Protein AF-A0A3M2L4G9-F1 (afdb_monomer_lite)

Secondary structure (DSSP, 8-state):
--HHHHHHHHHHHHHHHTTS-HHHHHHHHHHHHHHHHHHS--TTTTTT--HHHHHHHHTT--EEEETTTTEEEEEETTEEEEE-TT-HHHHHHHHHHHHHTT--HHHHHHHHHHHHT--------------

Sequence (131 aa):
MLQKAVTEYRWQLSRRTEYLEPGRAQLLRDQAERRIEALQIDPVRHRDLDIRAYLAVRDGLPLRYDARQRVFVARRGRDDVTIRPNSAERRLGIVARLATAGVALDQIVTVATAVAAGPARRTVCTRPGHR

pLDDT: mean 79.31, std 13.82, range [36.5, 92.75]

Radius of gyration: 18.76 Å; chains: 1; bounding box: 37×53×48 Å

Structure (mmCIF, N/CA/C/O backbone):
data_AF-A0A3M2L4G9-F1
#
_entry.id   AF-A0A3M2L4G9-F1
#
loop_
_atom_site.group_PDB
_atom_site.id
_atom_site.type_symbol
_atom_site.label_atom_id
_atom_site.label_alt_id
_atom_site.label_comp_id
_atom_site.label_asym_id
_atom_site.label_entity_id
_atom_site.label_seq_id
_atom_site.pdbx_PDB_ins_code
_atom_site.Cartn_x
_atom_site.Cartn_y
_atom_site.Cartn_z
_atom_site.occupancy
_atom_site.B_iso_or_equiv
_atom_site.auth_seq_id
_atom_site.auth_comp_id
_atom_site.auth_asym_id
_atom_site.auth_atom_id
_atom_site.pdbx_PDB_model_num
ATOM 1 N N . MET A 1 1 ? -0.210 9.868 -4.810 1.00 62.53 1 MET A N 1
ATOM 2 C CA . MET A 1 1 ? 0.926 9.506 -3.927 1.00 62.53 1 MET A CA 1
ATOM 3 C C . MET A 1 1 ? 1.883 8.487 -4.545 1.00 62.53 1 MET A C 1
ATOM 5 O O . MET A 1 1 ? 3.070 8.756 -4.529 1.00 62.53 1 MET A O 1
ATOM 9 N N . LEU A 1 2 ? 1.426 7.387 -5.161 1.00 75.00 2 LEU A N 1
ATOM 10 C CA . LEU A 1 2 ? 2.339 6.410 -5.794 1.00 75.00 2 LEU A CA 1
ATOM 11 C C . LEU A 1 2 ? 3.023 6.894 -7.085 1.00 75.00 2 LEU A C 1
ATOM 13 O O . LEU A 1 2 ? 4.073 6.370 -7.434 1.00 75.00 2 LEU A O 1
ATOM 17 N N . GLN A 1 3 ? 2.466 7.899 -7.768 1.00 76.19 3 GLN A N 1
ATOM 18 C CA . GLN A 1 3 ? 2.938 8.336 -9.090 1.00 76.19 3 GLN A CA 1
ATOM 19 C C . GLN A 1 3 ? 4.439 8.647 -9.143 1.00 76.19 3 GLN A C 1
ATOM 21 O O . GLN A 1 3 ? 5.118 8.150 -10.028 1.00 76.19 3 GLN A O 1
ATOM 26 N N . LYS A 1 4 ? 4.996 9.371 -8.161 1.00 78.25 4 LYS A N 1
ATOM 27 C CA . LYS A 1 4 ? 6.438 9.675 -8.142 1.00 78.25 4 LYS A CA 1
ATOM 28 C C . LYS A 1 4 ? 7.296 8.406 -8.052 1.00 78.25 4 LYS A C 1
ATOM 30 O O . LYS A 1 4 ? 8.226 8.245 -8.833 1.00 78.25 4 LYS A O 1
ATOM 35 N N . ALA A 1 5 ? 6.958 7.494 -7.138 1.00 78.00 5 ALA A N 1
ATOM 36 C CA . ALA A 1 5 ? 7.678 6.232 -6.966 1.00 78.00 5 ALA A CA 1
ATOM 37 C C . ALA A 1 5 ? 7.532 5.307 -8.188 1.00 78.00 5 ALA A C 1
ATOM 39 O O . ALA A 1 5 ? 8.483 4.624 -8.561 1.00 78.00 5 ALA A O 1
ATOM 40 N N . VAL A 1 6 ? 6.361 5.308 -8.831 1.00 82.06 6 VAL A N 1
ATOM 41 C CA . VAL A 1 6 ? 6.103 4.560 -10.070 1.00 82.06 6 VAL A CA 1
ATOM 42 C C . VAL A 1 6 ? 6.916 5.127 -11.231 1.00 82.06 6 VAL A C 1
ATOM 44 O O . VAL A 1 6 ? 7.545 4.359 -11.952 1.00 82.06 6 VAL A O 1
ATOM 47 N N . THR A 1 7 ? 6.957 6.450 -11.398 1.00 84.19 7 THR A N 1
ATOM 48 C CA . THR A 1 7 ? 7.746 7.108 -12.448 1.00 84.19 7 THR A CA 1
ATOM 49 C C . THR A 1 7 ? 9.238 6.837 -12.281 1.00 84.19 7 THR A C 1
ATOM 51 O O . THR A 1 7 ? 9.888 6.418 -13.236 1.00 84.19 7 THR A O 1
ATOM 54 N N . GLU A 1 8 ? 9.768 6.999 -11.066 1.00 84.31 8 GLU A N 1
ATOM 55 C CA . GLU A 1 8 ? 11.166 6.690 -10.738 1.00 84.31 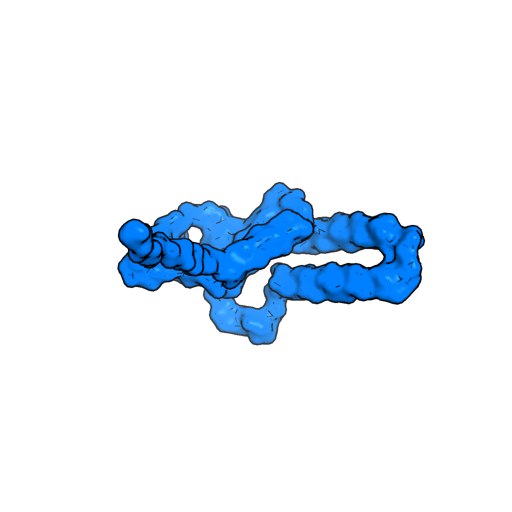8 GLU A CA 1
ATOM 56 C C . GLU A 1 8 ? 11.497 5.224 -11.057 1.00 84.31 8 GLU A C 1
ATOM 58 O O . GLU A 1 8 ? 12.496 4.923 -11.709 1.00 84.31 8 GLU A O 1
ATOM 63 N N . TYR A 1 9 ? 10.618 4.302 -10.658 1.00 81.06 9 TYR A N 1
ATOM 64 C CA . TYR A 1 9 ? 10.799 2.878 -10.911 1.00 81.06 9 TYR A CA 1
ATOM 65 C C . TYR A 1 9 ? 10.761 2.536 -12.402 1.00 81.06 9 TYR A C 1
ATOM 67 O O . TYR A 1 9 ? 11.612 1.786 -12.876 1.00 81.06 9 TYR A O 1
ATOM 75 N N . ARG A 1 10 ? 9.820 3.111 -13.161 1.00 86.06 10 ARG A N 1
ATOM 76 C CA . ARG A 1 10 ? 9.749 2.941 -14.619 1.00 86.06 10 ARG A CA 1
ATOM 77 C C . ARG A 1 10 ? 11.010 3.469 -15.296 1.00 86.06 10 ARG A C 1
ATOM 79 O O . ARG A 1 10 ? 11.545 2.796 -16.168 1.00 86.06 10 ARG A O 1
ATOM 86 N N . TRP A 1 11 ? 11.533 4.613 -14.858 1.00 86.44 11 TRP A N 1
ATOM 87 C CA . TRP A 1 11 ? 12.786 5.157 -15.383 1.00 86.44 11 TRP A CA 1
ATOM 88 C C . TRP A 1 11 ? 13.988 4.245 -15.092 1.00 86.44 11 TRP A C 1
ATOM 90 O O . TRP A 1 11 ? 14.777 3.938 -15.989 1.00 86.44 11 TRP A O 1
ATOM 100 N N . GLN A 1 12 ? 14.104 3.741 -13.861 1.00 85.56 12 GLN A N 1
ATOM 101 C CA . GLN A 1 12 ? 15.142 2.775 -13.492 1.00 85.56 12 GLN A CA 1
ATOM 102 C C . GLN A 1 12 ? 15.019 1.468 -14.282 1.00 85.56 12 GLN A C 1
ATOM 104 O O . GLN A 1 12 ? 16.030 0.932 -14.736 1.00 85.56 12 GLN A O 1
ATOM 109 N N . LEU A 1 13 ? 13.795 0.974 -14.483 1.00 86.12 13 LEU A N 1
ATOM 110 C CA . LEU A 1 13 ? 13.521 -0.222 -15.268 1.00 86.12 13 LEU A CA 1
ATOM 111 C C . LEU A 1 13 ? 13.918 -0.033 -16.733 1.00 86.12 13 LEU A C 1
ATOM 113 O O . LEU A 1 13 ? 14.583 -0.905 -17.284 1.00 86.12 13 LEU A O 1
ATOM 117 N N . SER A 1 14 ? 13.591 1.112 -17.338 1.00 86.69 14 SER A N 1
ATOM 118 C CA . SER A 1 14 ? 14.000 1.437 -18.706 1.00 86.69 14 SER A CA 1
ATOM 119 C C . SER A 1 14 ? 15.516 1.343 -18.868 1.00 86.69 14 SER A C 1
ATOM 121 O O . SER A 1 14 ? 15.965 0.570 -19.712 1.00 86.69 14 SER A O 1
ATOM 123 N N . ARG A 1 15 ? 16.295 1.987 -17.984 1.00 88.06 15 ARG A N 1
ATOM 124 C CA . ARG A 1 15 ? 17.771 1.890 -17.987 1.00 88.06 15 ARG A CA 1
ATOM 125 C C . ARG A 1 15 ? 18.272 0.456 -17.814 1.00 88.06 15 ARG A C 1
ATOM 127 O O . ARG A 1 15 ? 19.221 0.037 -18.461 1.00 88.06 15 ARG A O 1
ATOM 134 N N . ARG A 1 16 ? 17.619 -0.330 -16.956 1.00 83.00 16 ARG A N 1
ATOM 135 C CA . ARG A 1 16 ? 18.003 -1.726 -16.691 1.00 83.00 16 ARG A CA 1
ATOM 136 C C . ARG A 1 16 ? 17.695 -2.665 -17.861 1.00 83.00 16 ARG A C 1
ATOM 138 O O . ARG A 1 16 ? 18.322 -3.712 -17.976 1.00 83.00 16 ARG A O 1
ATOM 145 N N . THR A 1 17 ? 16.719 -2.306 -18.694 1.00 88.38 17 THR A N 1
ATOM 146 C CA . THR A 1 17 ? 16.296 -3.086 -19.868 1.00 88.38 17 THR A CA 1
ATOM 147 C C . THR A 1 17 ? 16.931 -2.636 -21.180 1.00 88.38 17 THR A C 1
ATOM 149 O O . THR A 1 17 ? 16.746 -3.319 -22.178 1.00 88.38 17 THR A O 1
ATOM 152 N N . GLU A 1 18 ? 17.664 -1.521 -21.184 1.00 86.69 18 GLU A N 1
ATOM 153 C CA . GLU A 1 18 ? 18.238 -0.895 -22.385 1.00 86.69 18 GLU A CA 1
ATOM 154 C C . GLU A 1 18 ? 19.148 -1.841 -23.181 1.00 86.69 18 GLU A C 1
ATOM 156 O O . GLU A 1 18 ? 19.109 -1.844 -24.405 1.00 86.69 18 GLU A O 1
ATOM 161 N N . TYR A 1 19 ? 19.896 -2.697 -22.482 1.00 88.88 19 TYR A N 1
ATOM 162 C CA . TYR A 1 19 ? 20.869 -3.622 -23.075 1.00 88.88 19 TYR A CA 1
ATOM 163 C C . TYR A 1 19 ? 20.425 -5.091 -23.018 1.00 88.88 19 TYR A C 1
ATOM 165 O O . TYR A 1 19 ? 21.249 -5.996 -23.133 1.00 88.88 19 TYR A O 1
ATOM 173 N N . LEU A 1 20 ? 19.141 -5.353 -22.757 1.00 87.94 20 LEU A N 1
ATOM 174 C CA . LEU A 1 20 ? 18.607 -6.713 -22.711 1.00 87.94 20 LEU A CA 1
ATOM 175 C C . LEU A 1 20 ? 17.994 -7.110 -24.049 1.00 87.94 20 LEU A C 1
ATOM 177 O O . LEU A 1 20 ? 17.375 -6.293 -24.726 1.00 87.94 20 LEU A O 1
ATOM 181 N N . GLU A 1 21 ? 18.054 -8.409 -24.342 1.00 90.06 21 GLU A N 1
ATOM 182 C CA . GLU A 1 21 ? 17.301 -9.001 -25.446 1.00 90.06 21 GLU A CA 1
ATOM 183 C C . GLU A 1 21 ? 15.815 -8.596 -25.379 1.00 90.06 21 GLU A C 1
ATOM 185 O O . GLU A 1 21 ? 15.216 -8.682 -24.295 1.00 90.06 21 GLU A O 1
ATOM 190 N N . PRO A 1 22 ? 15.182 -8.215 -26.506 1.00 85.38 22 PRO A N 1
ATOM 191 C CA . PRO A 1 22 ? 13.833 -7.646 -26.522 1.00 85.38 22 PRO A CA 1
ATOM 192 C C . PRO A 1 22 ? 12.788 -8.491 -25.784 1.00 85.38 22 PRO A C 1
ATOM 194 O O . PRO A 1 22 ? 11.987 -7.960 -25.014 1.00 85.38 22 PRO A O 1
ATOM 197 N N . GLY A 1 23 ? 12.834 -9.819 -25.940 1.00 87.06 23 GLY A N 1
ATOM 198 C CA . GLY A 1 23 ? 11.917 -10.729 -25.244 1.00 87.06 23 GLY A CA 1
ATOM 199 C C . GLY A 1 23 ? 12.097 -10.717 -23.722 1.00 87.06 23 GLY A C 1
ATOM 200 O O . GLY A 1 23 ? 11.124 -10.726 -22.969 1.00 87.06 23 GLY A O 1
ATOM 201 N N . ARG A 1 24 ? 13.341 -10.619 -23.243 1.00 84.88 24 ARG A N 1
ATOM 202 C CA . ARG A 1 24 ? 13.648 -10.554 -21.807 1.00 84.88 24 ARG A CA 1
ATOM 203 C C . ARG A 1 24 ? 13.309 -9.184 -21.221 1.00 84.88 24 ARG A C 1
ATOM 205 O O . ARG A 1 24 ? 12.798 -9.112 -20.103 1.00 84.88 24 ARG A O 1
ATOM 212 N N . ALA A 1 25 ? 13.556 -8.116 -21.978 1.00 82.88 25 ALA A N 1
ATOM 213 C CA . ALA A 1 25 ? 13.146 -6.763 -21.623 1.00 82.88 25 ALA A CA 1
ATOM 214 C C . ALA A 1 25 ? 11.620 -6.666 -21.463 1.00 82.88 25 ALA A C 1
ATOM 216 O O . ALA A 1 25 ? 11.146 -6.121 -20.464 1.00 82.88 25 ALA A O 1
ATOM 217 N N . GLN A 1 26 ? 10.857 -7.245 -22.396 1.00 84.69 26 GLN A N 1
ATOM 218 C CA . GLN A 1 26 ? 9.395 -7.223 -22.357 1.00 84.69 26 GLN A CA 1
ATOM 219 C C . GLN A 1 26 ? 8.838 -7.975 -21.143 1.00 84.69 26 GLN A C 1
ATOM 221 O O . GLN A 1 26 ? 8.031 -7.423 -20.400 1.00 84.69 26 GLN A O 1
ATOM 226 N N . LEU A 1 27 ? 9.341 -9.182 -20.861 1.00 84.62 27 LEU A N 1
ATOM 227 C CA . LEU A 1 27 ? 8.904 -9.963 -19.697 1.00 84.62 27 LEU A CA 1
ATOM 228 C C . LEU A 1 27 ? 9.113 -9.220 -18.369 1.00 84.62 27 LEU A C 1
ATOM 230 O O . LEU A 1 27 ? 8.251 -9.262 -17.486 1.00 84.62 27 LEU A O 1
ATOM 234 N N . LEU A 1 28 ? 10.248 -8.529 -18.222 1.00 82.19 28 LEU A N 1
ATOM 235 C CA . LEU A 1 28 ? 10.535 -7.731 -17.029 1.00 82.19 28 LEU A CA 1
ATOM 236 C C . LEU A 1 28 ? 9.604 -6.520 -16.909 1.00 82.19 28 LEU A C 1
ATOM 238 O O . LEU A 1 28 ? 9.157 -6.216 -15.803 1.00 82.19 28 LEU A O 1
ATOM 242 N N . ARG A 1 29 ? 9.279 -5.858 -18.026 1.00 83.12 29 ARG A N 1
ATOM 243 C CA . ARG A 1 29 ? 8.308 -4.753 -18.060 1.00 83.12 29 ARG A CA 1
ATOM 244 C C . ARG A 1 29 ? 6.910 -5.216 -17.676 1.00 83.12 29 ARG A C 1
ATOM 246 O O . ARG A 1 29 ? 6.303 -4.609 -16.800 1.00 83.12 29 ARG A O 1
ATOM 253 N N . ASP A 1 30 ? 6.449 -6.337 -18.218 1.00 85.44 30 ASP A N 1
ATOM 254 C CA . ASP A 1 30 ? 5.131 -6.884 -17.888 1.00 85.44 30 ASP A CA 1
ATOM 255 C C . ASP A 1 30 ? 5.048 -7.300 -16.411 1.00 85.44 30 ASP A C 1
ATOM 257 O O . ASP A 1 30 ? 4.036 -7.096 -15.738 1.00 85.44 30 ASP A O 1
ATOM 261 N N . GLN A 1 31 ? 6.123 -7.880 -15.864 1.00 82.38 31 GLN A N 1
ATOM 262 C CA . GLN A 1 31 ? 6.175 -8.233 -14.446 1.00 82.38 31 GLN A CA 1
ATOM 263 C C . GLN A 1 31 ? 6.168 -6.993 -13.544 1.00 82.38 31 GLN A C 1
ATOM 265 O O . GLN A 1 31 ? 5.513 -7.001 -12.499 1.00 82.38 31 GLN A O 1
ATOM 270 N N . ALA A 1 32 ? 6.889 -5.945 -13.935 1.00 80.88 32 ALA A N 1
ATOM 271 C CA . ALA A 1 32 ? 6.898 -4.663 -13.247 1.00 80.88 32 ALA A CA 1
ATOM 272 C C . ALA A 1 32 ? 5.516 -4.001 -13.251 1.00 80.88 32 ALA A C 1
ATOM 274 O O . ALA A 1 32 ? 5.060 -3.559 -12.197 1.00 80.88 32 ALA A O 1
ATOM 275 N N . GLU A 1 33 ? 4.825 -3.986 -14.390 1.00 83.62 33 GLU A N 1
ATOM 276 C CA . GLU A 1 33 ? 3.509 -3.356 -14.500 1.00 83.62 33 GLU A CA 1
ATOM 277 C C . GLU A 1 33 ? 2.466 -4.092 -13.650 1.00 83.62 33 GLU A C 1
ATOM 279 O O . GLU A 1 33 ? 1.784 -3.463 -12.845 1.00 83.62 33 GLU A O 1
ATOM 284 N N . ARG A 1 34 ? 2.460 -5.434 -13.663 1.00 81.56 34 ARG A N 1
ATOM 285 C CA . ARG A 1 34 ? 1.609 -6.230 -12.756 1.00 81.56 34 ARG A CA 1
ATOM 286 C C . ARG A 1 34 ? 1.862 -5.926 -11.276 1.00 81.56 34 ARG A C 1
ATOM 288 O O . ARG A 1 34 ? 0.933 -5.931 -10.46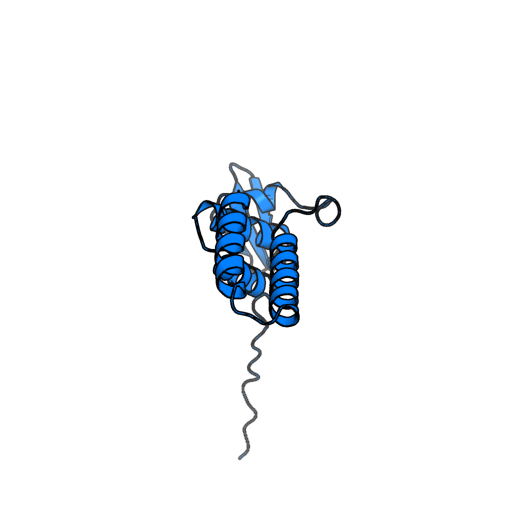8 1.00 81.56 34 ARG A O 1
ATOM 295 N N . ARG A 1 35 ? 3.119 -5.672 -10.889 1.00 77.38 35 ARG A N 1
ATOM 296 C CA . ARG A 1 35 ? 3.458 -5.267 -9.513 1.00 77.38 35 ARG A CA 1
ATOM 297 C C . ARG A 1 35 ? 2.941 -3.866 -9.205 1.00 77.38 35 ARG A C 1
ATOM 299 O O . ARG A 1 35 ? 2.421 -3.660 -8.114 1.00 77.38 35 ARG A O 1
ATOM 306 N N . ILE A 1 36 ? 3.069 -2.926 -10.141 1.00 80.44 36 ILE A N 1
ATOM 307 C CA . ILE A 1 36 ? 2.535 -1.566 -10.002 1.00 80.44 36 ILE A CA 1
ATOM 308 C C . ILE A 1 36 ? 1.014 -1.611 -9.829 1.00 80.44 36 ILE A C 1
ATOM 310 O O . ILE A 1 36 ? 0.503 -1.012 -8.885 1.00 80.44 36 ILE A O 1
ATOM 314 N N . GLU A 1 37 ? 0.301 -2.356 -10.673 1.00 80.38 37 GLU A N 1
ATOM 315 C CA . GLU A 1 37 ? -1.155 -2.529 -10.591 1.00 80.38 37 GLU A CA 1
ATOM 316 C C . GLU A 1 37 ? -1.593 -3.077 -9.228 1.00 80.38 37 GLU A C 1
ATOM 318 O O . GLU A 1 37 ? -2.529 -2.561 -8.622 1.00 80.38 37 GLU A O 1
ATOM 323 N N . ALA A 1 38 ? -0.876 -4.069 -8.690 1.00 74.19 38 ALA A N 1
ATOM 324 C CA . ALA A 1 38 ? -1.185 -4.660 -7.386 1.00 74.19 38 ALA A CA 1
ATOM 325 C C . ALA A 1 38 ? -1.041 -3.682 -6.202 1.00 74.19 38 ALA A C 1
ATOM 327 O O . ALA A 1 38 ? -1.589 -3.929 -5.123 1.00 74.19 38 ALA A O 1
ATOM 328 N N . LEU A 1 39 ? -0.294 -2.590 -6.385 1.00 73.06 39 LEU A N 1
ATOM 329 C CA . LEU A 1 39 ? -0.101 -1.537 -5.388 1.00 73.06 39 LEU A CA 1
ATOM 330 C C . LEU A 1 39 ? -1.132 -0.410 -5.508 1.00 73.06 39 LEU A C 1
ATOM 332 O O . LEU A 1 39 ? -1.245 0.406 -4.590 1.00 73.06 39 LEU A O 1
ATOM 336 N N . GLN A 1 40 ? -1.868 -0.340 -6.618 1.00 78.25 40 GLN A N 1
ATOM 337 C CA . GLN A 1 40 ? -2.890 0.674 -6.837 1.00 78.25 40 GLN A CA 1
ATOM 338 C C . GLN A 1 40 ? -4.236 0.250 -6.239 1.00 78.25 40 GLN A C 1
ATOM 340 O O . GLN A 1 40 ? -4.576 -0.931 -6.144 1.00 78.25 40 GLN A O 1
ATOM 345 N N . ILE A 1 41 ? -5.018 1.247 -5.820 1.00 73.06 41 ILE A N 1
ATOM 346 C CA . ILE A 1 41 ? -6.403 1.023 -5.411 1.00 73.06 41 ILE A CA 1
ATOM 347 C C . ILE A 1 41 ? -7.236 0.869 -6.684 1.00 73.06 41 ILE A C 1
ATOM 349 O O . ILE A 1 41 ? -7.540 1.846 -7.358 1.00 73.06 41 ILE A O 1
ATOM 353 N N . ASP A 1 42 ? -7.591 -0.369 -7.001 1.00 74.31 42 ASP A N 1
ATOM 354 C CA . ASP A 1 42 ? -8.586 -0.712 -8.018 1.00 74.31 42 ASP A CA 1
ATOM 355 C C . ASP A 1 42 ? -10.014 -0.512 -7.455 1.00 74.31 42 ASP A C 1
ATOM 357 O O . ASP A 1 42 ? -10.340 -1.124 -6.435 1.00 74.31 42 ASP A O 1
ATOM 361 N N . PRO A 1 43 ? -10.867 0.324 -8.073 1.00 64.81 43 PRO A N 1
ATOM 362 C CA . PRO A 1 43 ? -12.194 0.658 -7.548 1.00 64.81 43 PRO A CA 1
ATOM 363 C C . PRO A 1 43 ? -13.194 -0.508 -7.586 1.00 64.81 43 PRO A C 1
ATOM 365 O O . PRO A 1 43 ? -14.144 -0.519 -6.809 1.00 64.81 43 PRO A O 1
ATOM 368 N N . VAL A 1 44 ? -12.986 -1.501 -8.453 1.00 73.56 44 VAL A N 1
ATOM 369 C CA . VAL A 1 44 ? -13.835 -2.695 -8.553 1.00 73.56 44 VAL A CA 1
ATOM 370 C C . VAL A 1 44 ? -13.406 -3.725 -7.509 1.00 73.56 44 VAL A C 1
ATOM 372 O O . VAL A 1 44 ? -14.235 -4.234 -6.756 1.00 73.56 44 VAL A O 1
ATOM 375 N N . ARG A 1 45 ? -12.100 -4.000 -7.409 1.00 71.75 45 ARG A N 1
ATOM 376 C CA . ARG A 1 45 ? -11.537 -4.963 -6.443 1.00 71.75 45 ARG A CA 1
ATOM 377 C C . ARG A 1 45 ? -11.597 -4.471 -5.001 1.00 71.75 45 ARG A C 1
ATOM 379 O O . ARG A 1 45 ? -11.586 -5.287 -4.085 1.00 71.75 45 ARG A O 1
ATOM 386 N N . HIS A 1 46 ? -11.641 -3.158 -4.796 1.00 80.31 46 HIS A N 1
ATOM 387 C CA . HIS A 1 46 ? -11.636 -2.533 -3.475 1.00 80.31 46 HIS A CA 1
ATOM 388 C C . HIS A 1 46 ? -12.933 -1.764 -3.192 1.00 80.31 46 HIS A C 1
ATOM 390 O O . HIS A 1 46 ? -12.919 -0.811 -2.417 1.00 80.31 46 HIS A O 1
ATOM 396 N N . ARG A 1 47 ? -14.062 -2.172 -3.791 1.00 77.25 47 ARG A N 1
ATOM 397 C CA . ARG A 1 47 ? -15.362 -1.521 -3.552 1.00 77.25 47 ARG A CA 1
ATOM 398 C C . ARG A 1 47 ? -15.777 -1.547 -2.073 1.00 77.25 47 ARG A C 1
ATOM 400 O O . ARG A 1 47 ? -16.391 -0.607 -1.591 1.00 77.25 47 ARG A O 1
ATOM 407 N N . ASP A 1 48 ? -15.420 -2.625 -1.372 1.00 83.38 48 ASP A N 1
ATOM 408 C CA . ASP A 1 48 ? -15.767 -2.879 0.032 1.00 83.38 48 ASP A CA 1
ATOM 409 C C . ASP A 1 48 ? -14.621 -2.481 0.988 1.00 83.38 48 ASP A C 1
ATOM 411 O O . ASP A 1 48 ? -14.574 -2.923 2.135 1.00 83.38 48 ASP A O 1
ATOM 415 N N . LEU A 1 49 ? -13.661 -1.678 0.509 1.00 84.19 49 LEU A N 1
ATOM 416 C CA . LEU A 1 49 ? -12.509 -1.237 1.292 1.00 84.19 49 LEU A CA 1
ATOM 417 C C . LEU A 1 49 ? -12.962 -0.342 2.446 1.00 84.19 49 LEU A C 1
ATOM 419 O O . LEU A 1 49 ? -13.531 0.730 2.228 1.00 84.19 49 LEU A O 1
ATOM 423 N N . ASP A 1 50 ? -12.629 -0.727 3.677 1.00 89.31 50 ASP A N 1
ATOM 424 C CA . ASP A 1 50 ? -12.853 0.150 4.824 1.00 89.31 50 ASP A CA 1
ATOM 425 C C . ASP A 1 50 ? -11.866 1.330 4.773 1.00 89.31 50 ASP A C 1
ATOM 427 O O . ASP A 1 50 ? -10.683 1.238 5.123 1.00 89.31 50 ASP A O 1
ATOM 431 N N . ILE A 1 51 ? -12.379 2.482 4.336 1.00 88.50 51 ILE A N 1
ATOM 432 C CA . ILE A 1 51 ? -11.605 3.715 4.188 1.00 88.50 51 ILE A CA 1
ATOM 433 C C . ILE A 1 51 ? -11.043 4.189 5.532 1.00 88.50 51 ILE A C 1
ATOM 435 O O . ILE A 1 51 ? -9.931 4.720 5.576 1.00 88.50 51 ILE A O 1
ATOM 439 N N . ARG A 1 52 ? -11.750 3.983 6.651 1.00 90.06 52 ARG A N 1
ATOM 440 C CA . ARG A 1 52 ? -11.259 4.397 7.973 1.00 90.06 52 ARG A CA 1
ATOM 441 C C . ARG A 1 52 ? -10.054 3.561 8.375 1.00 90.06 52 ARG A C 1
ATOM 443 O O . ARG A 1 52 ? -9.065 4.135 8.835 1.00 90.06 52 ARG A O 1
ATOM 450 N N . ALA A 1 53 ? -10.117 2.249 8.161 1.00 90.25 53 ALA A N 1
ATOM 451 C CA . ALA A 1 53 ? -9.009 1.328 8.396 1.00 90.25 53 ALA A CA 1
ATOM 452 C C . ALA A 1 53 ? -7.813 1.630 7.479 1.00 90.25 53 ALA A C 1
ATOM 454 O O . ALA A 1 53 ? -6.682 1.726 7.962 1.00 90.25 53 ALA A O 1
ATOM 455 N N . TYR A 1 54 ? -8.052 1.870 6.186 1.00 89.75 54 TYR A N 1
ATOM 456 C CA . TYR A 1 54 ? -7.008 2.260 5.233 1.00 89.75 54 TYR A CA 1
ATOM 457 C C . TYR A 1 54 ? -6.290 3.540 5.680 1.00 89.75 54 TYR A C 1
ATOM 459 O O . TYR A 1 54 ? -5.061 3.568 5.775 1.00 89.75 54 TYR A O 1
ATOM 467 N N . LEU A 1 55 ? -7.055 4.587 5.999 1.00 88.50 55 LEU A N 1
ATOM 468 C CA . LEU A 1 55 ? -6.508 5.870 6.430 1.00 88.50 55 LEU A CA 1
ATOM 469 C C . LEU A 1 55 ? -5.771 5.751 7.766 1.00 88.50 55 LEU A C 1
ATOM 471 O O . LEU A 1 55 ? -4.699 6.325 7.907 1.00 88.50 55 LEU A O 1
ATOM 475 N N . ALA A 1 56 ? -6.294 4.976 8.721 1.00 91.12 56 ALA A N 1
ATOM 476 C CA . ALA A 1 56 ? -5.629 4.762 10.004 1.00 91.12 56 ALA A CA 1
ATOM 477 C C . ALA A 1 56 ? -4.213 4.189 9.820 1.00 91.12 56 ALA A C 1
ATOM 479 O O . ALA A 1 56 ? -3.260 4.638 10.455 1.00 91.12 56 ALA A O 1
ATOM 480 N N . VAL A 1 57 ? -4.051 3.237 8.900 1.00 90.56 57 VAL A N 1
ATOM 481 C CA . VAL A 1 57 ? -2.742 2.650 8.593 1.00 90.56 57 VAL A CA 1
ATOM 482 C C . VAL A 1 57 ? -1.866 3.609 7.781 1.00 90.56 57 VAL A C 1
ATOM 484 O O . VAL A 1 57 ? -0.680 3.758 8.086 1.00 90.56 57 VAL A O 1
ATOM 487 N N . ARG A 1 58 ? -2.439 4.278 6.773 1.00 88.44 58 ARG A N 1
ATOM 488 C CA . ARG A 1 58 ? -1.734 5.236 5.908 1.00 88.44 58 ARG A CA 1
ATOM 489 C C . ARG A 1 58 ? -1.154 6.405 6.695 1.00 88.44 58 ARG A C 1
ATOM 491 O O . ARG A 1 58 ? 0.015 6.739 6.525 1.00 88.44 58 ARG A O 1
ATOM 498 N N . ASP A 1 59 ? -1.973 6.997 7.554 1.00 88.69 59 ASP A N 1
ATOM 499 C CA . ASP A 1 59 ? -1.615 8.152 8.375 1.00 88.69 59 ASP A CA 1
ATOM 500 C C . ASP A 1 59 ? -0.706 7.728 9.553 1.00 88.69 59 ASP A C 1
ATOM 502 O O . ASP A 1 59 ? -0.175 8.564 10.278 1.00 88.69 59 ASP A O 1
ATOM 506 N N . GLY A 1 60 ? -0.474 6.420 9.717 1.00 88.88 60 GLY A N 1
ATOM 507 C CA . GLY A 1 60 ? 0.489 5.871 10.660 1.00 88.88 60 GLY A CA 1
ATOM 508 C C . GLY A 1 60 ? 0.026 5.898 12.110 1.00 88.88 60 GLY A C 1
ATOM 509 O O . GLY A 1 60 ? 0.873 5.984 12.999 1.00 88.88 60 GLY A O 1
ATOM 510 N N . LEU A 1 61 ? -1.287 5.809 12.349 1.00 90.06 61 LEU A N 1
ATOM 511 C CA . LEU A 1 61 ? -1.842 5.773 13.699 1.00 90.06 61 LEU A CA 1
ATOM 512 C C . LEU A 1 61 ? -1.234 4.602 14.494 1.00 90.06 61 LEU A C 1
ATOM 514 O O . LEU A 1 61 ? -1.044 3.515 13.934 1.00 90.06 61 LEU A O 1
ATOM 518 N N . PRO A 1 62 ? -0.962 4.784 15.799 1.00 88.19 62 PRO A N 1
ATOM 519 C CA . PRO A 1 62 ? -0.516 3.698 16.660 1.00 88.19 62 PRO A CA 1
ATOM 520 C C . PRO A 1 62 ? -1.518 2.541 16.645 1.00 88.19 62 PRO A C 1
ATOM 522 O O . PRO A 1 62 ? -2.707 2.726 16.910 1.00 88.19 62 PRO A O 1
ATOM 525 N N . LEU A 1 63 ? -1.023 1.342 16.333 1.00 88.81 63 LEU A N 1
ATOM 526 C CA . LEU A 1 63 ? -1.821 0.122 16.281 1.00 88.81 63 LEU A CA 1
ATOM 527 C C . LEU A 1 63 ? -1.533 -0.733 17.511 1.00 88.81 63 LEU A C 1
ATOM 529 O O . LEU A 1 63 ? -0.383 -1.090 17.768 1.00 88.81 63 LEU A O 1
ATOM 533 N N . ARG A 1 64 ? -2.582 -1.131 18.229 1.00 89.94 64 ARG A N 1
ATOM 534 C CA . ARG A 1 64 ? -2.503 -2.141 19.287 1.00 89.94 64 ARG A CA 1
ATOM 535 C C . ARG A 1 64 ? -3.017 -3.467 18.748 1.00 89.94 64 ARG A C 1
ATOM 537 O O . ARG A 1 64 ? -4.107 -3.514 18.187 1.00 89.94 64 ARG A O 1
ATOM 544 N N . TYR A 1 65 ? -2.257 -4.542 18.914 1.00 89.31 65 TYR A N 1
ATOM 545 C CA . TYR A 1 65 ? -2.738 -5.872 18.547 1.00 89.31 65 TYR A CA 1
ATOM 546 C C . TYR A 1 65 ? -3.626 -6.434 19.661 1.00 89.31 65 TYR A C 1
ATOM 548 O O . TYR A 1 65 ? -3.173 -6.621 20.790 1.00 89.31 65 TYR A O 1
ATOM 556 N N . ASP A 1 66 ? -4.892 -6.696 19.346 1.00 89.19 66 ASP A N 1
ATOM 557 C CA . ASP A 1 66 ? -5.802 -7.444 20.202 1.00 89.19 66 ASP A CA 1
ATOM 558 C C . ASP A 1 66 ? -5.663 -8.936 19.882 1.00 89.19 66 ASP A C 1
ATOM 560 O O . ASP A 1 66 ? -6.132 -9.426 18.852 1.00 89.19 66 ASP A O 1
ATOM 564 N N . ALA A 1 67 ? -4.999 -9.668 20.776 1.00 87.56 67 ALA A N 1
ATOM 565 C CA . ALA A 1 67 ? -4.755 -11.095 20.602 1.00 87.56 67 ALA A CA 1
ATOM 566 C C . ALA A 1 67 ? -6.030 -11.951 20.698 1.00 87.56 67 ALA A C 1
ATOM 568 O O . ALA A 1 67 ? -6.062 -13.031 20.110 1.00 87.56 67 ALA A O 1
ATOM 569 N N . ARG A 1 68 ? -7.076 -11.483 21.398 1.00 88.25 68 ARG A N 1
A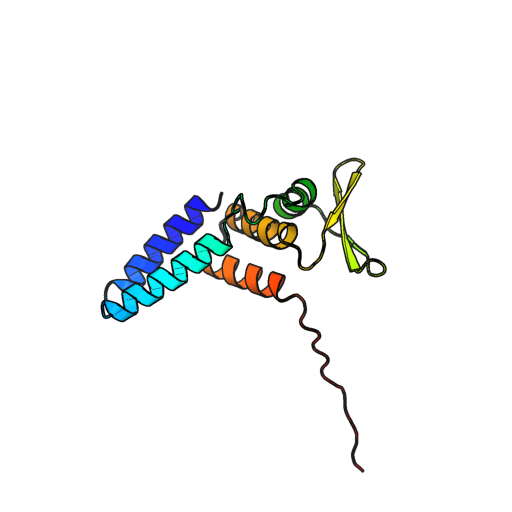TOM 570 C CA . ARG A 1 68 ? -8.339 -12.225 21.550 1.00 88.25 68 ARG A CA 1
ATOM 571 C C . ARG A 1 68 ? -9.102 -12.244 20.235 1.00 88.25 68 ARG A C 1
ATOM 573 O O . ARG A 1 68 ? -9.583 -13.288 19.813 1.00 88.25 68 ARG A O 1
ATOM 580 N N . GLN A 1 69 ? -9.166 -11.092 19.577 1.00 86.56 69 GLN A N 1
ATOM 581 C CA . GLN A 1 69 ? -9.866 -10.939 18.302 1.00 86.56 69 GLN A CA 1
ATOM 582 C C . GLN A 1 69 ? -8.950 -11.143 17.084 1.00 86.56 69 GLN A C 1
ATOM 584 O O . GLN A 1 69 ? -9.434 -11.256 15.961 1.00 86.56 69 GLN A O 1
ATOM 589 N N . ARG A 1 70 ? -7.628 -11.232 17.296 1.00 88.12 70 ARG A N 1
ATOM 590 C CA . ARG A 1 70 ? -6.590 -11.357 16.256 1.00 88.12 70 ARG A CA 1
ATOM 591 C C . ARG A 1 70 ? -6.639 -10.215 15.237 1.00 88.12 70 ARG A C 1
ATOM 593 O O . ARG A 1 70 ? -6.473 -10.423 14.034 1.00 88.12 70 ARG A O 1
ATOM 600 N N . VAL A 1 71 ? -6.856 -8.999 15.731 1.00 91.25 71 VAL A N 1
ATOM 601 C CA . VAL A 1 71 ? -6.971 -7.767 14.936 1.00 91.25 71 VAL A CA 1
ATOM 602 C C . VAL A 1 71 ? -6.065 -6.678 15.490 1.00 91.25 71 VAL A C 1
ATOM 604 O O . VAL A 1 71 ? -5.677 -6.697 16.654 1.00 91.25 71 VAL A O 1
ATOM 607 N N . PHE A 1 72 ? -5.733 -5.708 14.649 1.00 89.62 72 PHE A N 1
ATOM 608 C CA . PHE A 1 72 ? -5.150 -4.452 15.094 1.00 89.62 72 PHE A CA 1
ATOM 609 C C . PHE A 1 72 ? -6.267 -3.456 15.385 1.00 89.62 72 PHE A C 1
ATOM 611 O O . PHE A 1 72 ? -7.243 -3.382 14.646 1.00 89.62 72 PHE A O 1
ATOM 618 N N . VAL A 1 73 ? -6.114 -2.677 16.446 1.00 92.38 73 VAL A N 1
ATOM 619 C CA . VAL A 1 73 ? -7.026 -1.595 16.807 1.00 92.38 73 VAL A CA 1
ATOM 620 C C . VAL A 1 73 ? -6.238 -0.293 16.794 1.00 92.38 73 VAL A C 1
ATOM 622 O O . VAL A 1 73 ? -5.196 -0.190 17.445 1.00 92.38 73 VAL A O 1
ATOM 625 N N . ALA A 1 74 ? -6.726 0.679 16.031 1.00 92.75 74 ALA A N 1
ATOM 626 C CA . ALA A 1 74 ? -6.211 2.040 15.994 1.00 92.75 74 ALA A CA 1
ATOM 627 C C . ALA A 1 74 ? -7.212 2.978 16.664 1.00 92.75 74 ALA A C 1
ATOM 629 O O . ALA A 1 74 ? -8.416 2.840 16.451 1.00 92.75 74 ALA A O 1
ATOM 630 N N . ARG A 1 75 ? -6.728 3.971 17.410 1.00 89.06 75 ARG A N 1
ATOM 631 C CA . ARG A 1 75 ? -7.589 5.021 17.962 1.00 89.06 75 ARG A CA 1
ATOM 632 C C . ARG A 1 75 ? -7.561 6.240 17.052 1.00 89.06 75 ARG A C 1
ATOM 634 O O . ARG A 1 75 ? -6.497 6.820 16.845 1.00 89.06 75 ARG A O 1
ATOM 641 N N . ARG A 1 76 ? -8.716 6.650 16.527 1.00 83.88 76 ARG A N 1
ATOM 642 C CA . ARG A 1 76 ? -8.854 7.865 15.713 1.00 83.88 76 ARG A CA 1
ATOM 643 C C . ARG A 1 76 ? -9.863 8.802 16.365 1.00 83.88 76 ARG A C 1
ATOM 645 O O . ARG A 1 76 ? -11.070 8.649 16.199 1.00 83.88 76 ARG A O 1
ATOM 652 N N . GLY A 1 77 ? -9.361 9.782 17.112 1.00 84.75 77 GLY A N 1
ATOM 653 C CA . GLY A 1 77 ? -10.210 10.639 17.939 1.00 84.75 77 GLY A CA 1
ATOM 654 C C . GLY A 1 77 ? -10.861 9.829 19.063 1.00 84.75 77 GLY A C 1
ATOM 655 O O . GLY A 1 77 ? -10.159 9.243 19.887 1.00 84.75 77 GLY A O 1
ATOM 656 N N . ARG A 1 78 ? -12.198 9.796 19.095 1.00 83.75 78 ARG A N 1
ATOM 657 C CA . ARG A 1 78 ? -12.974 9.022 20.082 1.00 83.75 78 ARG A CA 1
ATOM 658 C C . ARG A 1 78 ? -13.335 7.609 19.616 1.00 83.75 78 ARG A C 1
ATOM 660 O O . ARG A 1 78 ? -13.772 6.819 20.446 1.00 83.75 78 ARG A O 1
ATOM 667 N N . ASP A 1 79 ? -13.104 7.295 18.345 1.00 86.19 79 ASP A N 1
ATOM 668 C CA . ASP A 1 79 ? -13.504 6.024 17.752 1.00 86.19 79 ASP A CA 1
ATOM 669 C C . ASP A 1 79 ? -12.336 5.042 17.669 1.00 86.19 79 ASP A C 1
ATOM 671 O O . ASP A 1 79 ? -11.201 5.414 17.341 1.00 86.19 79 ASP A O 1
ATOM 675 N N . ASP A 1 80 ? -12.652 3.769 17.888 1.00 90.75 80 ASP A N 1
ATOM 676 C CA . ASP A 1 80 ? -11.748 2.660 17.621 1.00 90.75 80 ASP A CA 1
ATOM 677 C C . ASP A 1 80 ? -11.978 2.139 16.197 1.00 90.75 80 ASP A C 1
ATOM 679 O O . ASP A 1 80 ? -13.107 1.941 15.750 1.00 90.75 80 ASP A O 1
ATOM 683 N N . VAL A 1 81 ? -10.884 1.927 15.469 1.00 92.12 81 VAL A N 1
ATOM 684 C CA . VAL A 1 81 ? -10.881 1.404 14.103 1.00 92.12 81 VAL A CA 1
ATOM 685 C C . VAL A 1 81 ? -10.204 0.043 14.113 1.00 92.12 81 VAL A C 1
ATOM 687 O O . VAL A 1 81 ? -9.025 -0.077 14.456 1.00 92.12 81 VAL A O 1
ATOM 690 N N . THR A 1 82 ? -10.947 -0.990 13.730 1.00 92.06 82 THR A N 1
ATOM 691 C CA . THR A 1 82 ? -10.444 -2.363 13.661 1.00 92.06 82 THR A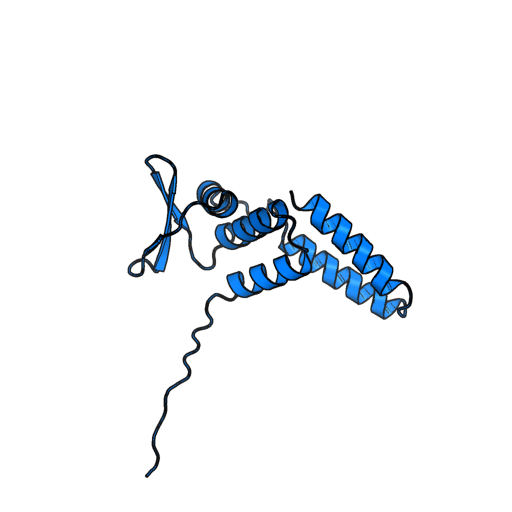 CA 1
ATOM 692 C C . THR A 1 82 ? -9.842 -2.646 12.289 1.00 92.06 82 THR A C 1
ATOM 694 O O . THR A 1 82 ? -10.456 -2.403 11.258 1.00 92.06 82 THR A O 1
ATOM 697 N N . ILE A 1 83 ? -8.637 -3.205 12.269 1.00 90.12 83 ILE A N 1
ATOM 698 C CA . ILE A 1 83 ? -7.873 -3.511 11.062 1.00 90.12 83 ILE A CA 1
ATOM 699 C C . ILE A 1 83 ? -7.466 -4.983 11.114 1.00 90.12 83 ILE A C 1
ATOM 701 O O . ILE A 1 83 ? -6.763 -5.426 12.029 1.00 90.12 83 ILE A O 1
ATOM 705 N N . ARG A 1 84 ? -7.875 -5.768 10.115 1.00 88.25 84 ARG A N 1
ATOM 706 C CA . ARG A 1 84 ? -7.479 -7.180 10.033 1.00 88.25 84 ARG A CA 1
ATOM 707 C C . ARG A 1 84 ? -6.008 -7.307 9.578 1.00 88.25 84 ARG A C 1
ATOM 709 O O . ARG A 1 84 ? -5.563 -6.540 8.726 1.00 88.25 84 ARG A O 1
ATOM 716 N N . PRO A 1 85 ? -5.227 -8.277 10.094 1.00 83.56 85 PRO A N 1
ATOM 717 C CA . PRO A 1 85 ? -3.800 -8.403 9.766 1.00 83.56 85 PRO A CA 1
ATOM 718 C C . PRO A 1 85 ? -3.499 -8.612 8.275 1.00 83.56 85 PRO A C 1
ATOM 720 O O . PRO A 1 85 ? -2.519 -8.063 7.770 1.00 83.56 85 PRO A O 1
ATOM 723 N N . ASN A 1 86 ? -4.366 -9.360 7.588 1.00 83.19 86 ASN A N 1
ATOM 724 C CA . ASN A 1 86 ? -4.223 -9.740 6.177 1.00 83.19 86 ASN A CA 1
ATOM 725 C C . ASN A 1 86 ? -5.178 -8.945 5.267 1.00 83.19 86 ASN A C 1
ATOM 727 O O . ASN A 1 86 ? -5.547 -9.409 4.191 1.00 83.19 86 ASN A O 1
ATOM 731 N N . SER A 1 87 ? -5.652 -7.789 5.730 1.00 86.25 87 SER A N 1
ATOM 732 C CA . SER A 1 87 ? -6.668 -7.011 5.027 1.00 86.25 87 SER A CA 1
ATOM 733 C C . SER A 1 87 ? -6.071 -6.168 3.898 1.00 86.25 87 SER A C 1
ATOM 735 O O . SER A 1 87 ? -4.903 -5.756 3.954 1.00 86.25 87 SER A O 1
ATOM 737 N N . ALA A 1 88 ? -6.881 -5.890 2.873 1.00 84.81 88 ALA A N 1
ATOM 738 C CA . ALA A 1 88 ? -6.479 -5.023 1.769 1.00 84.81 88 ALA A CA 1
ATOM 739 C C . ALA A 1 88 ? -6.181 -3.602 2.272 1.00 84.81 88 ALA A C 1
ATOM 741 O O . ALA A 1 88 ? -5.195 -3.000 1.855 1.00 84.81 88 ALA A O 1
ATOM 742 N N . GLU A 1 89 ? -6.956 -3.115 3.241 1.00 88.31 89 GLU A N 1
ATOM 743 C CA . GLU A 1 89 ? -6.790 -1.819 3.904 1.00 88.31 89 GLU A CA 1
ATOM 744 C C . GLU A 1 89 ? -5.411 -1.692 4.541 1.00 88.31 89 GLU A C 1
ATOM 746 O O . GLU A 1 89 ? -4.725 -0.691 4.339 1.00 88.31 89 GLU A O 1
ATOM 751 N N . ARG A 1 90 ? -4.969 -2.723 5.275 1.00 87.62 90 ARG A N 1
ATOM 752 C CA . ARG A 1 90 ? -3.658 -2.716 5.926 1.00 87.62 90 ARG A CA 1
ATOM 753 C C . ARG A 1 90 ? -2.532 -2.723 4.905 1.00 87.62 90 ARG A C 1
ATOM 755 O O . ARG A 1 90 ? -1.596 -1.935 5.025 1.00 87.62 90 ARG A O 1
ATOM 762 N N . ARG A 1 91 ? -2.624 -3.587 3.894 1.00 87.31 91 ARG A N 1
ATOM 763 C CA . ARG A 1 91 ? -1.621 -3.661 2.826 1.00 87.31 91 ARG A CA 1
ATOM 764 C C . ARG A 1 91 ? -1.523 -2.329 2.078 1.00 87.31 91 ARG A C 1
ATOM 766 O O . ARG A 1 91 ? -0.437 -1.765 1.988 1.00 87.31 91 ARG A O 1
ATOM 773 N N . LEU A 1 92 ? -2.647 -1.807 1.591 1.00 85.94 92 LEU A N 1
ATOM 774 C CA . LEU A 1 92 ? -2.711 -0.562 0.821 1.00 85.94 92 LEU A CA 1
ATOM 775 C C . LEU A 1 92 ? -2.332 0.660 1.664 1.00 85.94 92 LEU A C 1
ATOM 777 O O . LEU A 1 92 ? -1.655 1.557 1.165 1.00 85.94 92 LEU A O 1
ATOM 781 N N . GLY A 1 93 ? -2.715 0.690 2.942 1.00 88.19 93 GLY A N 1
ATOM 782 C CA . GLY A 1 93 ? -2.332 1.751 3.870 1.00 88.19 93 GLY A CA 1
ATOM 783 C C . GLY A 1 93 ? -0.820 1.797 4.089 1.00 88.19 93 GLY A C 1
ATOM 784 O O . GLY A 1 93 ? -0.221 2.868 3.995 1.00 88.19 93 GLY A O 1
ATOM 785 N N . ILE A 1 94 ? -0.176 0.639 4.291 1.00 87.88 94 ILE A N 1
ATOM 786 C CA . ILE A 1 94 ? 1.290 0.544 4.414 1.00 87.88 94 ILE A CA 1
ATOM 787 C C . ILE A 1 94 ? 1.966 0.991 3.116 1.00 87.88 94 ILE A C 1
ATOM 789 O O . ILE A 1 94 ? 2.880 1.811 3.159 1.00 87.88 94 ILE A O 1
ATOM 793 N N . VAL A 1 95 ? 1.494 0.508 1.963 1.00 86.25 95 VAL A N 1
ATOM 794 C CA . VAL A 1 95 ? 2.015 0.900 0.643 1.00 86.25 95 VAL A CA 1
ATOM 795 C C . VAL A 1 95 ? 1.949 2.413 0.452 1.00 86.25 95 VAL A C 1
ATOM 797 O O . VAL A 1 95 ? 2.947 3.040 0.099 1.00 86.25 95 VAL A O 1
ATOM 800 N N . ALA A 1 96 ? 0.794 3.016 0.733 1.00 84.69 96 ALA A N 1
ATOM 801 C CA . ALA A 1 96 ? 0.601 4.453 0.605 1.00 84.69 96 ALA A CA 1
ATOM 802 C C . ALA A 1 96 ? 1.499 5.242 1.571 1.00 84.69 96 ALA A C 1
ATOM 804 O O . ALA A 1 96 ? 2.077 6.253 1.174 1.00 84.69 96 ALA A O 1
ATOM 805 N N . ARG A 1 97 ? 1.674 4.770 2.812 1.00 85.75 97 ARG A N 1
ATOM 806 C CA . ARG A 1 97 ? 2.576 5.391 3.793 1.00 85.75 97 ARG A CA 1
ATOM 807 C C . ARG A 1 97 ? 4.032 5.362 3.332 1.00 85.75 97 ARG A C 1
ATOM 809 O O . ARG A 1 97 ? 4.707 6.386 3.389 1.00 85.75 97 ARG A O 1
ATOM 816 N N . LEU 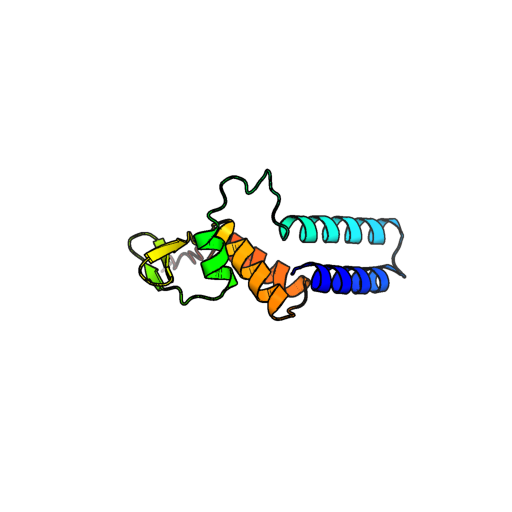A 1 98 ? 4.509 4.212 2.860 1.00 85.62 98 LEU A N 1
ATOM 817 C CA . LEU A 1 98 ? 5.884 4.062 2.379 1.00 85.62 98 LEU A CA 1
ATOM 818 C C . LEU A 1 98 ? 6.138 4.919 1.133 1.00 85.62 98 LEU A C 1
ATOM 820 O O . LEU A 1 98 ? 7.177 5.567 1.039 1.00 85.62 98 LEU A O 1
ATOM 824 N N . ALA A 1 99 ? 5.168 4.990 0.218 1.00 81.69 99 ALA A N 1
ATOM 825 C CA . ALA A 1 99 ? 5.255 5.860 -0.952 1.00 81.69 99 ALA A CA 1
ATOM 826 C C . ALA A 1 99 ? 5.373 7.344 -0.557 1.00 81.69 99 ALA A C 1
ATOM 828 O O . ALA A 1 99 ? 6.186 8.068 -1.124 1.00 81.69 99 ALA A O 1
ATOM 829 N N . THR A 1 100 ? 4.608 7.789 0.446 1.00 82.69 100 THR A N 1
ATOM 830 C CA . THR A 1 100 ? 4.704 9.152 1.004 1.00 82.69 100 THR A CA 1
ATOM 831 C C . THR A 1 100 ? 6.054 9.423 1.653 1.00 82.69 100 THR A C 1
ATOM 833 O O . THR A 1 100 ? 6.587 10.518 1.513 1.00 82.69 100 THR A O 1
ATOM 836 N N . ALA A 1 101 ? 6.625 8.424 2.327 1.00 83.69 101 ALA A N 1
ATOM 837 C CA . ALA A 1 101 ? 7.954 8.506 2.925 1.00 83.69 101 ALA A CA 1
ATOM 838 C C . ALA A 1 101 ? 9.097 8.468 1.888 1.00 83.69 101 ALA A C 1
ATOM 840 O O . ALA A 1 101 ? 10.262 8.515 2.270 1.00 83.69 101 ALA A O 1
ATOM 841 N N . GLY A 1 102 ? 8.788 8.380 0.587 1.00 79.25 102 GLY A N 1
ATOM 842 C CA . GLY A 1 102 ? 9.785 8.372 -0.485 1.00 79.25 102 GLY A CA 1
ATOM 843 C C . GLY A 1 102 ? 10.520 7.040 -0.648 1.00 79.25 102 GLY A C 1
ATOM 844 O O . GLY A 1 102 ? 11.573 7.000 -1.278 1.00 79.25 102 GLY A O 1
ATOM 845 N N . VAL A 1 103 ? 9.983 5.950 -0.095 1.00 82.44 103 VAL A N 1
ATOM 846 C CA . VAL A 1 103 ? 10.585 4.618 -0.212 1.00 82.44 103 VAL A CA 1
ATOM 847 C C . VAL A 1 103 ? 10.526 4.139 -1.666 1.00 82.44 103 VAL A C 1
ATOM 849 O O . VAL A 1 103 ? 9.526 4.326 -2.363 1.00 82.44 103 VAL A O 1
ATOM 852 N N . ALA A 1 104 ? 11.601 3.498 -2.127 1.00 82.19 104 ALA A N 1
ATOM 853 C CA . ALA A 1 104 ? 11.683 2.947 -3.476 1.00 82.19 104 ALA A CA 1
ATOM 854 C C . ALA A 1 104 ? 10.634 1.844 -3.706 1.00 82.19 104 ALA A C 1
ATOM 856 O O . ALA A 1 104 ? 10.392 1.009 -2.831 1.00 82.19 104 ALA A O 1
ATOM 857 N N . LEU A 1 105 ? 10.053 1.794 -4.910 1.00 78.94 105 LEU A N 1
ATOM 858 C CA . LEU A 1 105 ? 8.942 0.887 -5.224 1.00 78.94 105 LEU A CA 1
ATOM 859 C C . LEU A 1 105 ? 9.280 -0.594 -4.971 1.00 78.94 105 LEU A C 1
ATOM 861 O O . LEU A 1 105 ? 8.435 -1.335 -4.485 1.00 78.94 105 LEU A O 1
ATOM 865 N N . ASP A 1 106 ? 10.517 -1.020 -5.231 1.00 78.94 106 ASP A N 1
ATOM 866 C CA . ASP A 1 106 ? 10.952 -2.409 -5.018 1.00 78.94 106 ASP A CA 1
ATOM 867 C C . ASP A 1 106 ? 10.907 -2.824 -3.529 1.00 78.94 106 ASP A C 1
ATOM 869 O O . ASP A 1 106 ? 10.416 -3.900 -3.169 1.00 78.94 106 ASP A O 1
ATOM 873 N N . GLN A 1 107 ? 11.298 -1.910 -2.633 1.00 82.00 107 GLN A N 1
ATOM 874 C CA . GLN A 1 107 ? 11.170 -2.112 -1.188 1.00 82.00 107 GLN A CA 1
ATOM 875 C C . GLN A 1 107 ? 9.701 -2.098 -0.748 1.00 82.00 107 GLN A C 1
ATOM 877 O O . GLN A 1 107 ? 9.301 -2.912 0.087 1.00 82.00 107 GLN A O 1
ATOM 882 N N . ILE A 1 108 ? 8.873 -1.233 -1.347 1.00 81.31 108 ILE A N 1
ATOM 883 C CA . ILE A 1 108 ? 7.424 -1.206 -1.100 1.00 81.31 108 ILE A CA 1
ATOM 884 C C . ILE A 1 108 ? 6.784 -2.547 -1.484 1.00 81.31 108 ILE A C 1
ATOM 886 O O . ILE A 1 108 ? 6.024 -3.098 -0.688 1.00 81.31 108 ILE A O 1
ATOM 890 N N . VAL A 1 109 ? 7.114 -3.104 -2.657 1.00 77.12 109 VAL A N 1
ATOM 891 C CA . VAL A 1 109 ? 6.628 -4.421 -3.112 1.00 77.12 109 VAL A CA 1
ATOM 892 C C . VAL A 1 109 ? 7.035 -5.517 -2.130 1.00 77.12 109 VAL A C 1
ATOM 894 O O . VAL A 1 109 ? 6.208 -6.354 -1.760 1.00 77.12 109 VAL A O 1
ATOM 897 N N . THR A 1 110 ? 8.286 -5.499 -1.673 1.00 81.88 110 THR A N 1
ATOM 898 C CA . THR A 1 110 ? 8.809 -6.491 -0.725 1.00 81.88 110 THR A CA 1
ATOM 899 C C . THR A 1 110 ? 8.035 -6.464 0.593 1.00 81.88 110 THR A C 1
ATOM 901 O O . THR A 1 110 ? 7.534 -7.496 1.045 1.00 81.88 110 THR A O 1
ATOM 904 N N . VAL A 1 111 ? 7.852 -5.277 1.181 1.00 78.38 111 VAL A N 1
ATOM 905 C CA . VAL A 1 111 ? 7.097 -5.119 2.432 1.00 78.38 111 VAL A CA 1
ATOM 906 C C . VAL A 1 111 ? 5.625 -5.479 2.238 1.00 78.38 111 VAL A C 1
ATOM 908 O O . VAL A 1 111 ? 5.058 -6.187 3.067 1.00 78.38 111 VAL A O 1
ATOM 911 N N . ALA A 1 112 ? 5.003 -5.050 1.138 1.00 75.06 112 ALA A N 1
ATOM 912 C CA . ALA A 1 112 ? 3.611 -5.373 0.836 1.00 75.06 112 ALA A CA 1
ATOM 913 C C . ALA A 1 112 ? 3.386 -6.887 0.702 1.00 75.06 112 ALA A C 1
ATOM 915 O O . ALA A 1 112 ? 2.378 -7.402 1.187 1.00 75.06 112 ALA A O 1
ATOM 916 N N . THR A 1 113 ? 4.340 -7.601 0.100 1.00 73.56 113 THR A N 1
ATOM 917 C CA . THR A 1 113 ? 4.303 -9.064 -0.045 1.00 73.56 113 THR A CA 1
ATOM 918 C 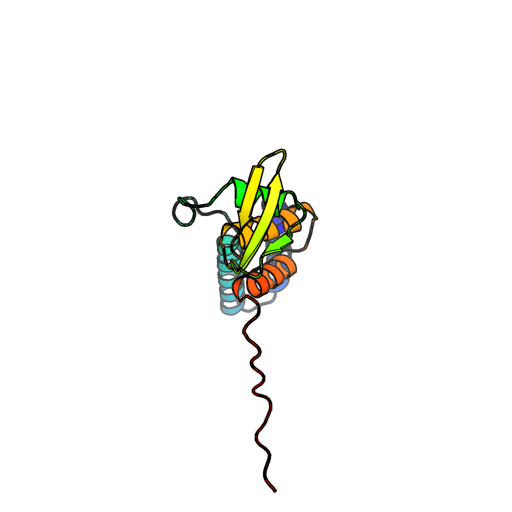C . THR A 1 113 ? 4.464 -9.756 1.307 1.00 73.56 113 THR A C 1
ATOM 920 O O . THR A 1 113 ? 3.677 -10.641 1.633 1.00 73.56 113 THR A O 1
ATOM 923 N N . ALA A 1 114 ? 5.412 -9.311 2.137 1.00 76.06 114 ALA A N 1
ATOM 924 C CA . ALA A 1 114 ? 5.594 -9.837 3.492 1.00 76.06 114 ALA A CA 1
ATOM 925 C C . ALA A 1 114 ? 4.361 -9.592 4.383 1.00 76.06 114 ALA A C 1
ATOM 927 O O . ALA A 1 114 ? 3.964 -10.449 5.168 1.00 76.06 114 ALA A O 1
ATOM 928 N N . VAL A 1 115 ? 3.716 -8.433 4.229 1.00 72.44 115 VAL A N 1
ATOM 929 C CA . VAL A 1 115 ? 2.464 -8.091 4.914 1.00 72.44 115 VAL A CA 1
ATOM 930 C C . VAL A 1 115 ? 1.308 -8.975 4.448 1.00 72.44 115 VAL A C 1
ATOM 932 O O . VAL A 1 115 ? 0.534 -9.433 5.284 1.00 72.44 115 VAL A O 1
ATOM 935 N N . ALA A 1 116 ? 1.192 -9.225 3.141 1.00 67.38 116 ALA A N 1
ATOM 936 C CA . ALA A 1 116 ? 0.142 -10.063 2.565 1.00 67.38 116 ALA A CA 1
ATOM 937 C C . ALA A 1 116 ? 0.307 -11.550 2.917 1.00 67.38 116 ALA A C 1
ATOM 939 O O . ALA A 1 116 ? -0.688 -12.239 3.122 1.00 67.38 116 ALA A O 1
ATOM 940 N N . ALA A 1 117 ? 1.546 -12.034 3.031 1.00 62.94 117 ALA A N 1
ATOM 941 C CA . ALA A 1 117 ? 1.840 -13.399 3.464 1.00 62.94 117 ALA A CA 1
ATOM 942 C C . ALA A 1 117 ? 1.495 -13.645 4.948 1.00 62.94 117 ALA A C 1
ATOM 944 O O . ALA A 1 117 ? 1.425 -14.797 5.381 1.00 62.94 117 ALA A O 1
ATOM 945 N N . GLY A 1 118 ? 1.273 -12.575 5.728 1.00 51.62 118 GLY A N 1
ATOM 946 C CA . GLY A 1 118 ? 1.195 -12.629 7.184 1.00 51.62 118 GLY A CA 1
ATOM 947 C C . GLY A 1 118 ? 2.479 -13.212 7.792 1.00 51.62 118 GLY A C 1
ATOM 948 O O . GLY A 1 118 ? 3.395 -13.627 7.078 1.00 51.62 118 GLY A O 1
ATOM 949 N N . PRO A 1 119 ? 2.595 -13.310 9.125 1.00 42.84 119 PRO A N 1
ATOM 950 C CA . PRO A 1 119 ? 3.479 -14.319 9.672 1.00 42.84 119 PRO A CA 1
ATOM 951 C C . PRO A 1 119 ? 2.910 -15.657 9.200 1.00 42.84 119 PRO A C 1
ATOM 953 O O . PRO A 1 119 ? 1.950 -16.172 9.780 1.00 42.84 119 PRO A O 1
ATOM 956 N N . ALA A 1 120 ? 3.487 -16.223 8.136 1.00 38.97 120 ALA A N 1
ATOM 957 C CA . ALA A 1 120 ? 3.435 -17.656 7.942 1.00 38.97 120 ALA A CA 1
ATOM 958 C C . ALA A 1 120 ? 3.731 -18.234 9.321 1.00 38.97 120 ALA A C 1
ATOM 960 O O . ALA A 1 120 ? 4.741 -17.882 9.939 1.00 38.97 120 ALA A O 1
ATOM 961 N N . ARG A 1 121 ? 2.797 -19.021 9.857 1.00 40.25 121 ARG A N 1
ATOM 962 C CA . ARG A 1 121 ? 3.060 -19.868 11.009 1.00 40.25 121 ARG A CA 1
ATOM 963 C C . ARG A 1 121 ? 4.322 -20.647 10.638 1.00 40.25 121 ARG A C 1
ATOM 965 O O . ARG A 1 121 ? 4.250 -21.696 10.009 1.00 40.25 121 ARG A O 1
ATOM 972 N N . ARG A 1 122 ? 5.491 -20.145 11.038 1.00 37.50 122 ARG A N 1
ATOM 973 C CA . ARG A 1 122 ? 6.652 -20.968 11.332 1.00 37.50 122 ARG A CA 1
ATOM 974 C C . ARG A 1 122 ? 6.250 -21.753 12.571 1.00 37.50 122 ARG A C 1
ATOM 976 O O . ARG A 1 122 ? 6.761 -21.540 13.660 1.00 37.50 122 ARG A O 1
ATOM 983 N N . THR A 1 123 ? 5.322 -22.686 12.394 1.00 37.31 123 THR A N 1
ATOM 984 C CA . THR A 1 123 ? 5.419 -23.977 13.050 1.00 37.31 123 THR A CA 1
ATOM 985 C C . THR A 1 123 ? 6.692 -24.602 12.491 1.00 37.31 123 THR A C 1
ATOM 987 O O . THR A 1 123 ? 6.667 -25.432 11.592 1.00 37.31 123 THR A O 1
ATOM 990 N N . VAL A 1 124 ? 7.838 -24.137 12.999 1.00 39.78 124 VAL A N 1
ATOM 991 C CA . VAL A 1 124 ? 8.954 -25.043 13.217 1.00 39.78 124 VAL A CA 1
ATOM 992 C C . VAL A 1 124 ? 8.377 -26.042 14.203 1.00 39.78 124 VAL A C 1
ATOM 994 O O . VAL A 1 124 ? 8.130 -25.714 15.361 1.00 39.78 124 VAL A O 1
ATOM 997 N N . CYS A 1 125 ? 8.002 -27.206 13.685 1.00 36.50 125 CYS A N 1
ATOM 998 C CA . CYS A 1 125 ? 7.600 -28.328 14.501 1.00 36.50 125 CYS A CA 1
ATOM 999 C C . CYS A 1 125 ? 8.839 -28.717 15.306 1.00 36.50 125 CYS A C 1
ATOM 1001 O O . CYS A 1 125 ? 9.794 -29.285 14.776 1.00 36.50 125 CYS A O 1
ATOM 1003 N N . THR A 1 126 ? 8.876 -28.307 16.567 1.00 48.25 126 THR A N 1
ATOM 1004 C CA . THR A 1 126 ? 9.913 -28.725 17.496 1.00 48.25 126 THR A CA 1
ATOM 1005 C C . THR A 1 126 ? 9.709 -30.212 17.798 1.00 48.25 126 THR A C 1
ATOM 1007 O O . THR A 1 126 ? 8.787 -30.561 18.525 1.00 48.25 126 THR A O 1
ATOM 1010 N N . ARG A 1 127 ? 10.626 -31.035 17.264 1.00 46.16 127 ARG A N 1
ATOM 1011 C CA . ARG A 1 127 ? 10.985 -32.428 17.625 1.00 46.16 127 ARG A CA 1
ATOM 1012 C C . ARG A 1 127 ? 9.963 -33.549 17.346 1.00 46.16 127 ARG A C 1
ATOM 1014 O O . ARG A 1 127 ? 8.757 -33.365 17.445 1.00 46.16 127 ARG A O 1
ATOM 1021 N N . PRO A 1 128 ? 10.491 -34.753 17.066 1.00 42.94 128 PRO A N 1
ATOM 1022 C CA . PRO A 1 128 ? 10.523 -35.751 18.130 1.00 42.94 128 PRO A CA 1
ATOM 1023 C C . PRO A 1 128 ? 11.940 -36.271 18.373 1.00 42.94 128 PRO A C 1
ATOM 1025 O O . PRO A 1 128 ? 12.762 -36.360 17.465 1.00 42.94 128 PRO A O 1
ATOM 1028 N N . GLY A 1 129 ? 12.234 -36.560 19.640 1.00 51.00 129 GLY A N 1
ATOM 1029 C CA . GLY A 1 129 ? 13.438 -37.288 20.005 1.00 51.00 129 GLY A CA 1
ATOM 1030 C C . GLY A 1 129 ? 13.410 -38.695 19.420 1.00 51.00 129 GLY A C 1
ATOM 1031 O O . GLY A 1 129 ? 12.354 -39.317 19.336 1.00 51.00 129 GLY A O 1
ATOM 1032 N N . HIS A 1 130 ? 14.586 -39.196 19.074 1.00 45.38 130 HIS A N 1
ATOM 1033 C CA . HIS A 1 130 ? 14.846 -40.621 19.049 1.00 45.38 130 HIS A CA 1
ATOM 1034 C C . HIS A 1 130 ? 16.066 -40.882 19.929 1.00 45.38 130 HIS A C 1
ATOM 1036 O O . HIS A 1 130 ? 16.991 -40.071 19.965 1.00 45.38 130 HIS A O 1
ATOM 1042 N N . ARG A 1 131 ? 15.909 -41.950 20.712 1.00 49.91 131 ARG A N 1
ATOM 1043 C CA . ARG A 1 131 ? 16.806 -42.513 21.722 1.00 49.91 131 ARG A CA 1
ATOM 1044 C C . ARG A 1 131 ? 18.258 -42.606 21.284 1.00 49.91 131 ARG A C 1
ATOM 1046 O O . ARG A 1 131 ? 18.479 -42.886 20.087 1.00 49.91 131 ARG A O 1
#

Organism: NCBI:txid2483361

Foldseek 3Di:
DCVVLLVVVVVVLCVVLVPPDPVVSVVSVVVSVVLVVLLDDDCVVCVVPPPVLLQCLQVPFDWDQDPVVRWTWGDDPPDIDTHHQQDPSNLNSQLNNCVVVVHHSVVNSVVSVPSNCDPPPPCPVPDDDDD